Protein AF-A0A7C1G754-F1 (afdb_monomer)

Foldseek 3Di:
DDDDPDDPPPVADPFPQDWDWWAFDPVRDIDTATRLVVVLVSCVVVVNALVNDFLQNSLVVSVVSVDDDDPVRSVRSSVRSSVVSNVVCVVVVDPDD

pLDDT: mean 82.72, std 18.82, range [38.44, 96.62]

Secondary structure (DSSP, 8-state):
-PPPPP-----S------EEEEEETTTTEEEEEETHHHHHHHHHHTT--GGGS-HHHHHHHHHHTT----GGGHHHHHHHHHHHHHHHHHHHHS---

Radius of gyration: 15.44 Å; Cα contacts (8 Å, |Δi|>4): 97; chains: 1; bounding box: 27×52×42 Å

Solvent-accessible surface area (backbone atoms only — not comparable to full-atom values): 5970 Å² total; per-residue (Å²): 135,84,82,76,80,80,81,80,82,67,96,56,80,77,76,53,83,52,66,45,75,45,53,39,60,93,82,56,47,72,44,77,35,45,30,52,66,58,53,52,51,51,39,50,75,70,66,55,48,63,90,77,56,52,40,65,57,54,46,50,56,39,41,72,54,70,42,90,74,56,77,96,44,46,67,41,50,14,55,34,51,49,52,52,45,39,52,52,48,58,60,69,72,45,76,84,128

Structure (mmCIF, N/CA/C/O backbone):
data_AF-A0A7C1G754-F1
#
_entry.id   AF-A0A7C1G754-F1
#
loop_
_atom_site.group_PDB
_atom_site.id
_atom_site.type_symbol
_atom_site.label_atom_id
_atom_site.label_alt_id
_atom_site.label_comp_id
_atom_site.label_asym_id
_atom_site.label_entity_id
_atom_site.label_seq_id
_atom_site.pdbx_PDB_ins_code
_atom_site.Cartn_x
_atom_site.Cartn_y
_atom_site.Cartn_z
_atom_site.occupancy
_atom_site.B_iso_or_equiv
_atom_site.auth_seq_id
_atom_site.auth_comp_id
_atom_site.auth_asym_id
_atom_site.auth_atom_id
_atom_site.pdbx_PDB_model_num
ATOM 1 N N . MET A 1 1 ? 2.090 36.322 27.039 1.00 38.44 1 MET A N 1
ATOM 2 C CA . MET A 1 1 ? 2.287 36.012 25.606 1.00 38.44 1 MET A CA 1
ATOM 3 C C . MET A 1 1 ? 2.577 34.524 25.491 1.00 38.44 1 MET A C 1
ATOM 5 O O . MET A 1 1 ? 3.713 34.110 25.678 1.00 38.44 1 MET A O 1
ATOM 9 N N . SER A 1 2 ? 1.530 33.713 25.327 1.00 42.19 2 SER A N 1
ATOM 10 C CA . SER A 1 2 ? 1.662 32.256 25.256 1.00 42.19 2 SER A CA 1
ATOM 11 C C . SER A 1 2 ? 2.293 31.858 23.931 1.00 42.19 2 SER A C 1
ATOM 13 O O . SER A 1 2 ? 1.794 32.199 22.859 1.00 42.19 2 SER A O 1
ATOM 15 N N . GLN A 1 3 ? 3.420 31.169 24.041 1.00 41.97 3 GLN A N 1
ATOM 16 C CA . GLN A 1 3 ? 4.188 30.620 22.937 1.00 41.97 3 GLN A CA 1
ATOM 17 C C . GLN A 1 3 ? 3.310 29.607 22.194 1.00 41.97 3 GLN A C 1
ATOM 19 O O . GLN A 1 3 ? 2.806 28.658 22.791 1.00 41.97 3 GLN A O 1
ATOM 24 N N . ARG A 1 4 ? 3.082 29.848 20.902 1.00 43.12 4 ARG A N 1
ATOM 25 C CA . ARG A 1 4 ? 2.417 28.907 19.997 1.00 43.12 4 ARG A CA 1
ATOM 26 C C . ARG A 1 4 ? 3.488 27.895 19.579 1.00 43.12 4 ARG A C 1
ATOM 28 O O . ARG A 1 4 ? 4.462 28.330 18.963 1.00 43.12 4 ARG A O 1
ATOM 35 N N . PRO A 1 5 ? 3.373 26.598 19.906 1.00 46.28 5 PRO A N 1
ATOM 36 C CA . PRO A 1 5 ? 4.281 25.624 19.332 1.00 46.28 5 PRO A CA 1
ATOM 37 C C . PRO A 1 5 ? 3.983 25.548 17.834 1.00 46.28 5 PRO A C 1
ATOM 39 O O . PRO A 1 5 ? 2.829 25.407 17.426 1.00 46.28 5 PRO A O 1
ATOM 42 N N . GLY A 1 6 ? 5.022 25.752 17.027 1.00 42.16 6 GLY A N 1
ATOM 43 C CA . GLY A 1 6 ? 4.947 25.666 15.579 1.00 42.16 6 GLY A CA 1
ATOM 44 C C . GLY A 1 6 ? 4.490 24.274 15.165 1.00 42.16 6 GLY A C 1
ATOM 45 O O . GLY A 1 6 ? 5.180 23.297 15.427 1.00 42.16 6 GLY A O 1
ATOM 46 N N . MET A 1 7 ? 3.329 24.204 14.515 1.00 43.16 7 MET A N 1
ATOM 47 C CA . MET A 1 7 ? 2.980 23.077 13.662 1.00 43.16 7 MET A CA 1
ATOM 48 C C . MET A 1 7 ? 3.913 23.128 12.450 1.00 43.16 7 MET A C 1
ATOM 50 O O . MET A 1 7 ? 3.661 23.876 11.502 1.00 43.16 7 MET A O 1
ATOM 54 N N . ASP A 1 8 ? 4.998 22.356 12.474 1.00 38.88 8 ASP A N 1
ATOM 55 C CA . ASP A 1 8 ? 5.684 21.978 11.249 1.00 38.88 8 ASP A CA 1
ATOM 56 C C . ASP A 1 8 ? 4.779 20.984 10.505 1.00 38.88 8 ASP A C 1
ATOM 58 O O . ASP A 1 8 ? 4.707 19.790 10.769 1.00 38.88 8 ASP A O 1
ATOM 62 N N . TRP A 1 9 ? 3.968 21.512 9.594 1.00 42.78 9 TRP A N 1
ATOM 63 C CA . TRP A 1 9 ? 3.183 20.699 8.675 1.00 42.78 9 TRP A CA 1
ATOM 64 C C . TRP A 1 9 ? 4.112 20.175 7.575 1.00 42.78 9 TRP A C 1
ATOM 66 O O . TRP A 1 9 ? 4.153 20.700 6.464 1.00 42.78 9 TRP A O 1
ATOM 76 N N . SER A 1 10 ? 4.877 19.128 7.880 1.00 42.91 10 SER A N 1
ATOM 77 C CA . SER A 1 10 ? 5.322 18.190 6.849 1.00 42.91 10 SER A CA 1
ATOM 78 C C . SER A 1 10 ? 4.304 17.056 6.783 1.00 42.91 10 SER A C 1
ATOM 80 O O . SER A 1 10 ? 4.367 16.088 7.532 1.00 42.91 10 SER A O 1
ATOM 82 N N . CYS A 1 11 ? 3.336 17.211 5.876 1.00 54.25 11 CYS A N 1
ATOM 83 C CA . CYS A 1 11 ? 2.243 16.285 5.544 1.00 54.25 11 CYS A CA 1
ATOM 84 C C . CYS A 1 11 ? 2.717 14.992 4.852 1.00 54.25 11 CYS A C 1
ATOM 86 O O . CYS A 1 11 ? 2.110 14.520 3.894 1.00 54.25 11 CYS A O 1
ATOM 88 N N . CYS A 1 12 ? 3.833 14.440 5.307 1.00 49.78 12 CYS A N 1
ATOM 89 C CA . CYS A 1 12 ? 4.331 13.143 4.896 1.00 49.78 12 CYS A CA 1
ATOM 90 C C . CYS A 1 12 ? 4.873 12.480 6.162 1.00 49.78 12 CYS A C 1
ATOM 92 O O . CYS A 1 12 ? 5.853 12.995 6.709 1.00 49.78 12 CYS A O 1
ATOM 94 N N . PRO A 1 13 ? 4.297 11.364 6.644 1.00 50.78 13 PRO A N 1
ATOM 95 C CA . PRO A 1 13 ? 4.992 10.548 7.625 1.00 50.78 13 PRO A CA 1
ATOM 96 C C . PRO A 1 13 ? 6.381 10.255 7.055 1.00 50.78 13 PRO A C 1
ATOM 98 O O . PRO A 1 13 ? 6.506 9.774 5.924 1.00 50.78 13 PRO A O 1
ATOM 101 N N . GLN A 1 14 ? 7.420 10.660 7.790 1.00 53.31 14 GLN A N 1
ATOM 102 C CA . GLN A 1 14 ? 8.806 10.392 7.427 1.00 53.31 14 GLN A CA 1
ATOM 103 C C . GLN A 1 14 ? 8.895 8.903 7.127 1.00 53.31 14 GLN A C 1
ATOM 105 O O . GLN A 1 14 ? 8.533 8.094 7.976 1.00 53.31 14 GLN A O 1
ATOM 110 N N . GLY A 1 15 ? 9.251 8.587 5.878 1.00 52.47 15 GLY A N 1
ATOM 111 C CA . GLY A 1 15 ? 9.092 7.263 5.296 1.00 52.47 15 GLY A CA 1
ATOM 112 C C . GLY A 1 15 ? 9.743 6.203 6.163 1.00 52.47 15 GLY A C 1
ATOM 113 O O . 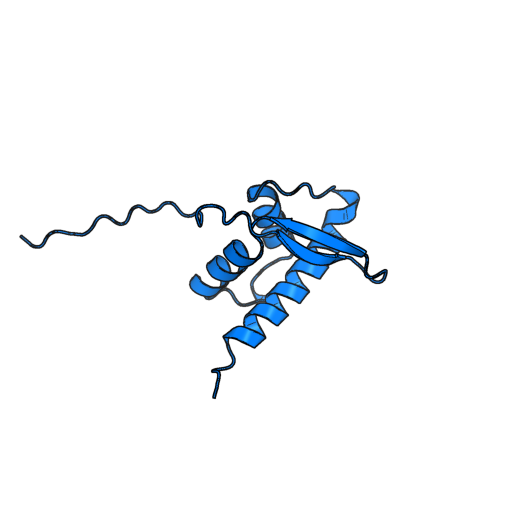GLY A 1 15 ? 10.953 5.982 6.084 1.00 52.47 15 GLY A O 1
ATOM 114 N N . ASP A 1 16 ? 8.921 5.549 6.971 1.00 55.78 16 ASP A N 1
ATOM 115 C CA . ASP A 1 16 ? 9.288 4.322 7.631 1.00 55.78 16 ASP A CA 1
ATOM 116 C C . ASP A 1 16 ? 9.589 3.331 6.507 1.00 55.78 16 ASP A C 1
ATOM 118 O O . ASP A 1 16 ? 8.735 3.021 5.671 1.00 55.78 16 ASP A O 1
ATOM 122 N N . ARG A 1 17 ? 10.852 2.906 6.405 1.00 67.88 17 ARG A N 1
ATOM 123 C CA . ARG A 1 17 ? 11.314 1.969 5.366 1.00 67.88 17 ARG A CA 1
ATOM 124 C C . ARG A 1 17 ? 10.801 0.545 5.620 1.00 67.88 17 ARG A C 1
ATOM 126 O O . ARG A 1 17 ? 11.401 -0.413 5.135 1.00 67.88 17 ARG A O 1
ATOM 133 N N . GLU A 1 18 ? 9.721 0.392 6.381 1.00 84.88 18 GLU A N 1
ATOM 134 C CA . GLU A 1 18 ? 9.035 -0.874 6.568 1.00 84.88 18 GLU A CA 1
ATOM 135 C C . GLU A 1 18 ? 8.467 -1.334 5.226 1.00 84.88 18 GLU A C 1
ATOM 137 O O . GLU A 1 18 ? 7.770 -0.606 4.510 1.00 84.88 18 GLU A O 1
ATOM 142 N N . VAL A 1 19 ? 8.822 -2.570 4.884 1.00 88.44 19 VAL A N 1
ATOM 143 C CA . VAL A 1 19 ? 8.295 -3.278 3.727 1.00 88.44 19 VAL A CA 1
ATOM 144 C C . VAL A 1 19 ? 7.185 -4.192 4.220 1.00 88.44 19 VAL A C 1
ATOM 146 O O . VAL A 1 19 ? 7.444 -5.170 4.919 1.00 88.44 19 VAL A O 1
ATOM 149 N N . THR A 1 20 ? 5.953 -3.910 3.814 1.00 92.69 20 THR A N 1
ATOM 150 C CA . THR A 1 20 ? 4.799 -4.765 4.096 1.00 92.69 20 THR A CA 1
ATOM 151 C C . THR A 1 20 ? 4.491 -5.624 2.876 1.00 92.69 20 THR A C 1
ATOM 153 O O . THR A 1 20 ? 4.496 -5.134 1.746 1.00 92.69 20 THR A O 1
ATOM 156 N N . GLN A 1 21 ? 4.222 -6.913 3.079 1.00 92.69 21 GLN A N 1
ATOM 157 C CA . GLN A 1 21 ? 3.820 -7.801 1.990 1.00 92.69 21 GLN A CA 1
ATOM 158 C C . GLN A 1 21 ? 2.302 -7.821 1.830 1.00 92.69 21 GLN A C 1
ATOM 160 O O . GLN A 1 21 ? 1.596 -8.099 2.794 1.00 92.69 21 GLN A O 1
ATOM 165 N N . ILE A 1 22 ? 1.823 -7.609 0.604 1.00 92.94 22 ILE A N 1
ATOM 166 C CA . ILE A 1 22 ? 0.409 -7.772 0.237 1.00 92.94 22 ILE A CA 1
ATOM 167 C C . ILE A 1 22 ? 0.261 -8.836 -0.849 1.00 92.94 22 ILE A C 1
ATOM 169 O O . ILE A 1 22 ? 1.182 -9.050 -1.645 1.00 92.94 22 ILE A O 1
ATOM 173 N N . ALA A 1 23 ? -0.892 -9.501 -0.898 1.00 92.31 23 ALA A N 1
ATOM 174 C CA . ALA A 1 23 ? -1.222 -10.446 -1.961 1.00 92.31 23 ALA A CA 1
ATOM 175 C C . ALA A 1 23 ? -1.864 -9.720 -3.155 1.00 92.31 23 ALA A C 1
ATOM 177 O O . ALA A 1 23 ? -2.825 -8.976 -2.990 1.00 92.31 23 ALA A O 1
ATOM 178 N N . LEU A 1 24 ? -1.346 -9.945 -4.365 1.00 89.75 24 LEU A N 1
ATOM 179 C CA . LEU A 1 24 ? -1.912 -9.427 -5.610 1.00 89.75 24 LEU A CA 1
ATOM 180 C C . LEU A 1 24 ? -2.685 -10.501 -6.371 1.00 89.75 24 LEU A C 1
ATOM 182 O O . LEU A 1 24 ? -2.114 -11.524 -6.765 1.00 89.75 24 LEU A O 1
ATOM 186 N N . GLY A 1 25 ? -3.941 -10.179 -6.687 1.00 78.75 25 GLY A N 1
ATOM 187 C CA . GLY A 1 25 ? -4.820 -11.002 -7.514 1.00 78.75 25 GLY A CA 1
ATOM 188 C C . GLY A 1 25 ? -5.126 -12.376 -6.912 1.00 78.75 25 GLY A C 1
ATOM 189 O O . GLY A 1 25 ? -4.714 -12.708 -5.802 1.00 78.75 25 GLY A O 1
ATOM 190 N N . GLU A 1 26 ? -5.837 -13.200 -7.677 1.00 72.38 26 GLU A N 1
ATOM 191 C CA . GLU A 1 26 ? -6.293 -14.525 -7.228 1.00 72.38 26 GLU A CA 1
ATOM 192 C C . GLU A 1 26 ? -5.155 -15.548 -7.115 1.00 72.38 26 GLU A C 1
ATOM 194 O O . GLU A 1 26 ? -5.232 -16.494 -6.338 1.00 72.38 26 GLU A O 1
ATOM 199 N N . ASN A 1 27 ? -4.041 -15.318 -7.815 1.00 75.12 27 ASN A N 1
ATOM 200 C CA . ASN A 1 27 ? -2.875 -16.205 -7.789 1.00 75.12 27 ASN A CA 1
ATOM 201 C C . ASN A 1 27 ? -2.049 -16.075 -6.493 1.00 75.12 27 ASN A C 1
ATOM 203 O O . ASN A 1 27 ?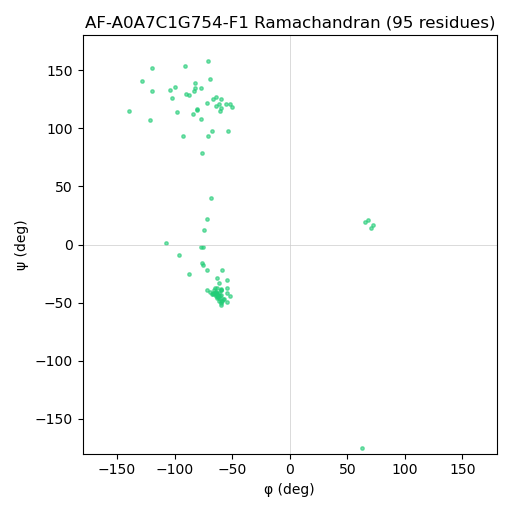 -1.023 -16.740 -6.354 1.00 75.12 27 ASN A O 1
ATOM 207 N N . GLY A 1 28 ? -2.431 -15.176 -5.575 1.00 76.81 28 GLY A N 1
ATOM 208 C CA . GLY A 1 28 ? -1.789 -15.021 -4.266 1.00 76.81 28 GLY A CA 1
ATOM 209 C C . GLY A 1 28 ? -0.336 -14.539 -4.322 1.00 76.81 28 GLY A C 1
ATOM 210 O O . GLY A 1 28 ? 0.418 -14.712 -3.360 1.00 76.81 28 GLY A O 1
ATOM 211 N N . ARG A 1 29 ? 0.092 -13.941 -5.443 1.00 88.69 29 ARG A N 1
ATOM 212 C CA . ARG A 1 29 ? 1.468 -13.461 -5.608 1.00 88.69 29 ARG A CA 1
ATOM 213 C C . ARG A 1 29 ? 1.734 -12.344 -4.605 1.00 88.69 29 ARG A C 1
ATOM 215 O O . ARG A 1 29 ? 1.098 -11.297 -4.671 1.00 88.69 29 ARG A O 1
ATOM 222 N N . ARG A 1 30 ? 2.711 -12.534 -3.717 1.00 91.81 30 ARG A N 1
ATOM 223 C CA . ARG A 1 30 ? 3.079 -11.512 -2.731 1.00 91.81 30 ARG A CA 1
ATOM 224 C C . ARG A 1 30 ? 4.013 -10.468 -3.326 1.00 91.81 30 ARG A C 1
ATOM 226 O O . ARG A 1 30 ? 4.950 -10.808 -4.051 1.00 91.81 30 ARG A O 1
ATOM 233 N N . VAL A 1 31 ? 3.777 -9.206 -2.988 1.00 91.88 31 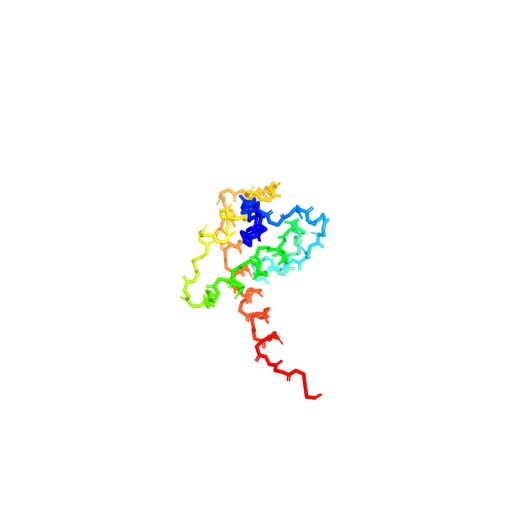VAL A N 1
ATOM 234 C CA . VAL A 1 31 ? 4.660 -8.081 -3.316 1.00 91.88 31 VAL A CA 1
ATOM 235 C C . VAL A 1 31 ? 4.959 -7.279 -2.062 1.00 91.88 31 VAL A C 1
ATOM 237 O O . VAL A 1 31 ? 4.080 -7.090 -1.226 1.00 91.88 31 VAL A O 1
ATOM 240 N N . GLY A 1 32 ? 6.203 -6.826 -1.929 1.00 92.81 32 GLY A N 1
ATOM 241 C CA . GLY A 1 32 ? 6.594 -5.891 -0.880 1.00 92.81 32 GLY A CA 1
ATOM 242 C C . GLY A 1 32 ? 6.272 -4.460 -1.298 1.00 92.81 32 GLY A C 1
ATOM 243 O O . GLY A 1 32 ? 6.612 -4.058 -2.410 1.00 92.81 32 GLY A O 1
ATOM 244 N N . LEU A 1 33 ? 5.634 -3.709 -0.408 1.00 94.38 33 LEU A N 1
ATOM 245 C CA . LEU A 1 33 ? 5.382 -2.281 -0.546 1.00 94.38 33 LEU A CA 1
ATOM 246 C C . LEU A 1 33 ? 6.043 -1.530 0.602 1.00 94.38 33 LEU A C 1
ATOM 248 O O . LEU A 1 33 ? 5.887 -1.900 1.763 1.00 94.38 33 LEU A O 1
ATOM 252 N N . ILE A 1 34 ? 6.762 -0.467 0.266 1.00 93.12 34 ILE A N 1
ATOM 253 C CA . ILE A 1 34 ? 7.386 0.434 1.232 1.00 93.12 34 ILE A CA 1
ATOM 254 C C . ILE A 1 34 ? 6.341 1.442 1.714 1.00 93.12 34 ILE A C 1
ATOM 256 O O . ILE A 1 34 ? 5.620 2.015 0.893 1.00 93.12 34 ILE A O 1
ATOM 260 N N . GLY A 1 35 ? 6.282 1.674 3.028 1.00 93.06 35 GLY A N 1
ATOM 261 C CA . GLY A 1 35 ? 5.480 2.751 3.620 1.00 93.06 35 GLY A CA 1
ATOM 262 C C . GLY A 1 35 ? 3.966 2.511 3.594 1.00 93.06 35 GLY A C 1
ATOM 263 O O . GLY A 1 35 ? 3.194 3.456 3.767 1.00 93.06 35 GLY A O 1
ATOM 264 N N . LEU A 1 36 ? 3.525 1.264 3.382 1.00 94.69 36 LEU A 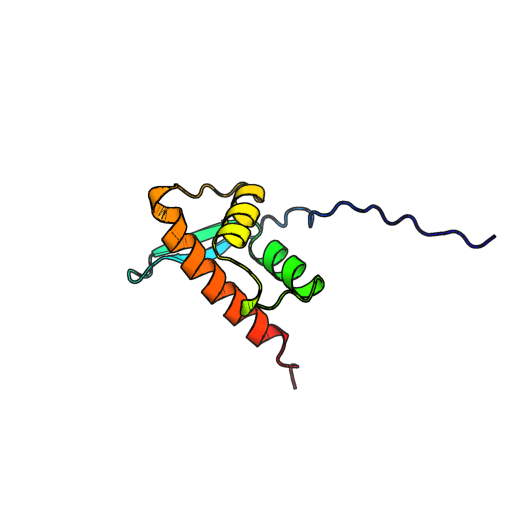N 1
ATOM 265 C CA . LEU A 1 36 ? 2.102 0.910 3.337 1.00 94.69 36 LEU A CA 1
ATOM 266 C C . LEU A 1 36 ? 1.394 1.268 4.648 1.00 94.69 36 LEU A C 1
ATOM 268 O O . LEU A 1 36 ? 0.364 1.942 4.642 1.00 94.69 36 LEU A O 1
ATOM 272 N N . ARG A 1 37 ? 1.990 0.865 5.775 1.00 92.56 37 ARG A N 1
ATOM 273 C CA . ARG A 1 37 ? 1.476 1.156 7.113 1.00 92.56 37 ARG A CA 1
ATOM 274 C C . ARG A 1 37 ? 1.324 2.656 7.355 1.00 92.56 37 ARG A C 1
ATOM 276 O O . ARG A 1 37 ? 0.256 3.086 7.770 1.00 92.56 37 ARG A O 1
ATOM 283 N N . ALA A 1 38 ? 2.340 3.446 7.011 1.00 91.75 38 ALA A N 1
ATOM 284 C CA . ALA A 1 38 ? 2.320 4.898 7.173 1.00 91.75 38 ALA A CA 1
ATOM 285 C C . ALA A 1 38 ? 1.171 5.564 6.391 1.00 91.75 38 ALA A C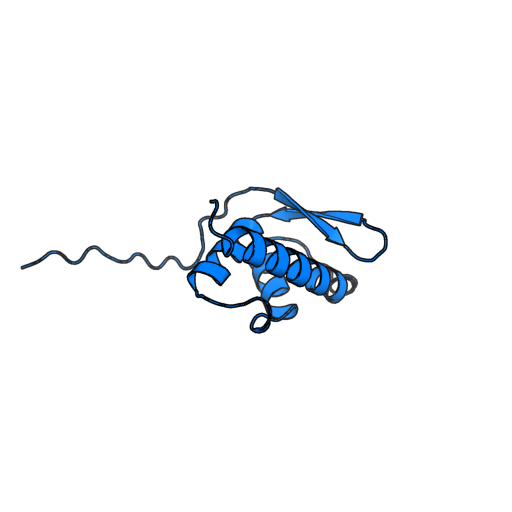 1
ATOM 287 O O . ALA A 1 38 ? 0.515 6.473 6.898 1.00 91.75 38 ALA A O 1
ATOM 288 N N . VAL A 1 39 ? 0.883 5.086 5.176 1.00 94.25 39 VAL A N 1
ATOM 289 C CA . VAL A 1 39 ? -0.257 5.572 4.383 1.00 94.25 39 VAL A CA 1
ATOM 290 C C . VAL A 1 39 ? -1.596 5.205 5.023 1.00 94.25 39 VAL A C 1
ATOM 292 O O . VAL A 1 39 ? -2.483 6.055 5.099 1.00 94.25 39 VAL A O 1
ATOM 295 N N . PHE A 1 40 ? -1.747 3.980 5.528 1.00 94.94 40 PHE A N 1
ATOM 296 C CA . PHE A 1 40 ? -2.974 3.562 6.215 1.00 94.94 40 PHE A CA 1
ATOM 297 C C . PHE A 1 40 ? -3.193 4.309 7.533 1.00 94.94 40 PHE A C 1
ATOM 299 O O . PHE A 1 40 ? -4.311 4.746 7.810 1.00 94.94 40 PHE A O 1
ATOM 306 N N . ASP A 1 41 ? -2.126 4.501 8.309 1.00 92.75 41 ASP A N 1
ATOM 307 C CA . ASP A 1 41 ? -2.106 5.333 9.511 1.00 92.75 41 ASP A CA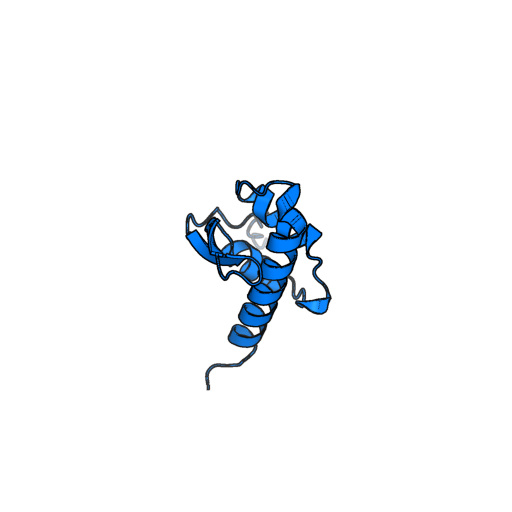 1
ATOM 308 C C . ASP A 1 41 ? -2.596 6.750 9.197 1.00 92.75 41 ASP A C 1
ATOM 310 O O . ASP A 1 41 ? -3.502 7.252 9.861 1.00 92.75 41 ASP A O 1
ATOM 314 N N . GLN A 1 42 ? -2.059 7.368 8.142 1.00 91.81 42 GLN A N 1
ATOM 315 C CA . GLN A 1 42 ? -2.449 8.712 7.727 1.00 91.81 42 GLN A CA 1
ATOM 316 C C . GLN A 1 42 ? -3.934 8.789 7.351 1.00 91.81 42 GLN A C 1
ATOM 318 O O . GLN A 1 42 ? -4.639 9.674 7.832 1.00 91.81 42 GLN A O 1
ATOM 323 N N . LEU A 1 43 ? -4.432 7.865 6.521 1.00 93.75 43 LEU A N 1
ATOM 324 C CA . LEU A 1 43 ? -5.848 7.835 6.132 1.00 93.75 43 LEU A CA 1
ATOM 325 C C . LEU A 1 43 ? -6.766 7.672 7.350 1.00 93.75 43 LEU A C 1
ATOM 327 O O . LEU A 1 43 ? -7.790 8.347 7.455 1.00 93.75 43 LEU A O 1
ATOM 331 N N . MET A 1 44 ? -6.361 6.841 8.310 1.00 90.81 44 MET A N 1
ATOM 332 C CA . MET A 1 44 ? -7.107 6.643 9.547 1.00 90.81 44 MET A CA 1
ATOM 333 C C . MET A 1 44 ? -7.102 7.854 10.473 1.00 90.81 44 MET A C 1
ATOM 335 O O . MET A 1 44 ? -8.150 8.197 11.015 1.00 90.81 44 MET A O 1
ATOM 339 N N . LEU A 1 45 ? -5.968 8.539 10.614 1.00 91.62 45 LEU A N 1
ATOM 340 C CA . LEU A 1 45 ? -5.884 9.796 11.361 1.00 91.62 45 LEU A CA 1
ATOM 341 C C . LEU A 1 45 ? -6.772 10.887 10.749 1.00 91.62 45 LEU A C 1
ATOM 343 O O . LEU A 1 45 ? -7.341 11.696 11.476 1.00 91.62 45 LEU A O 1
ATOM 347 N N . MET A 1 46 ? -6.934 10.876 9.424 1.00 90.75 46 MET A N 1
ATOM 348 C CA . MET A 1 46 ? -7.869 11.753 8.711 1.00 90.75 46 MET A CA 1
ATOM 349 C C . MET A 1 46 ? -9.334 11.292 8.812 1.00 90.75 46 MET A C 1
ATOM 351 O O . MET A 1 46 ? -10.215 11.957 8.274 1.00 90.75 46 MET A O 1
ATOM 355 N N . GLY A 1 47 ? -9.612 10.161 9.469 1.00 91.94 47 GLY A N 1
ATOM 356 C CA . GLY A 1 47 ? -10.960 9.613 9.618 1.00 91.94 47 GLY A CA 1
ATOM 357 C C . GLY A 1 47 ? -11.564 9.048 8.328 1.00 91.94 47 GLY A C 1
ATOM 358 O O . GLY A 1 47 ? -12.769 8.820 8.292 1.00 91.94 47 GLY A O 1
ATOM 359 N N . ARG A 1 48 ? -10.754 8.825 7.284 1.00 93.44 48 ARG A N 1
ATOM 360 C CA . ARG A 1 48 ? -11.207 8.384 5.955 1.00 93.44 48 ARG A CA 1
ATOM 361 C C . ARG A 1 48 ? -11.521 6.894 5.980 1.00 93.44 48 ARG A C 1
ATOM 363 O O . ARG A 1 48 ? -10.603 6.086 6.038 1.00 93.44 48 ARG A O 1
ATOM 370 N N . ARG A 1 49 ? -12.792 6.507 5.931 1.00 93.88 49 ARG A N 1
ATOM 371 C CA . ARG A 1 49 ? -13.170 5.088 5.987 1.00 93.88 49 ARG A CA 1
ATOM 372 C C . ARG A 1 49 ? -12.802 4.349 4.696 1.00 93.88 49 ARG A C 1
ATOM 374 O O . ARG A 1 49 ? -12.696 4.985 3.646 1.00 93.88 49 ARG A O 1
ATOM 381 N N . PRO A 1 50 ? -12.659 3.012 4.725 1.00 93.69 50 PRO A N 1
ATOM 382 C CA . PRO A 1 50 ? -12.358 2.225 3.529 1.00 93.69 50 PRO A CA 1
ATOM 383 C C . PRO A 1 50 ? -13.339 2.450 2.372 1.00 93.69 50 PRO A C 1
ATOM 385 O O . PRO A 1 50 ? -12.931 2.390 1.217 1.00 93.69 50 PRO A O 1
ATOM 388 N N . GLU A 1 51 ? -14.607 2.755 2.665 1.00 93.62 51 GLU A N 1
ATOM 389 C CA . GLU A 1 51 ? -15.633 3.026 1.649 1.00 93.62 51 GLU A CA 1
ATOM 390 C C . GLU A 1 51 ? -15.485 4.411 0.990 1.00 93.62 51 GLU A C 1
ATOM 392 O O . GLU A 1 51 ? -16.050 4.655 -0.074 1.00 93.62 51 GLU A O 1
ATOM 397 N N . GLU A 1 52 ? -14.735 5.325 1.610 1.00 93.81 52 GLU A N 1
ATOM 398 C CA . GLU A 1 52 ? -14.528 6.703 1.144 1.00 93.81 52 GLU A CA 1
ATOM 399 C C . GLU A 1 52 ? -13.231 6.881 0.341 1.00 93.81 52 GLU A C 1
ATOM 401 O O . GLU A 1 52 ? -12.988 7.952 -0.228 1.00 93.81 52 GLU A O 1
ATOM 406 N N . VAL A 1 53 ? -12.380 5.853 0.326 1.00 95.06 53 VAL A N 1
ATOM 407 C CA . VAL A 1 53 ? -11.070 5.859 -0.326 1.00 95.06 53 VAL A CA 1
ATOM 408 C C . VAL A 1 53 ? -11.148 5.071 -1.627 1.00 95.06 53 VAL A C 1
ATOM 410 O O . VAL A 1 53 ? -11.664 3.957 -1.676 1.00 95.06 53 VAL A O 1
ATOM 413 N N . SER A 1 54 ? -10.603 5.636 -2.704 1.00 96.62 54 SER A N 1
ATOM 414 C CA . SER A 1 54 ? -10.573 4.955 -4.001 1.00 96.62 54 SER A CA 1
ATOM 415 C C . SER A 1 54 ? -9.300 4.125 -4.195 1.00 96.62 54 SER A C 1
ATOM 417 O O . SER A 1 54 ? -8.225 4.443 -3.680 1.00 96.62 54 SER A O 1
ATOM 419 N N . ALA A 1 55 ? -9.394 3.083 -5.026 1.00 95.56 55 ALA A N 1
ATOM 420 C CA . ALA A 1 55 ? -8.234 2.307 -5.467 1.00 95.56 55 ALA A CA 1
ATOM 421 C C . ALA A 1 55 ? -7.146 3.192 -6.106 1.00 95.56 55 ALA A C 1
ATOM 423 O O . ALA A 1 55 ? -5.951 2.951 -5.933 1.00 95.56 55 ALA A O 1
ATOM 424 N N . GLU A 1 56 ? -7.550 4.217 -6.856 1.00 95.94 56 GLU A N 1
ATOM 425 C CA . GLU A 1 56 ? -6.629 5.109 -7.559 1.00 95.94 56 GLU A CA 1
ATOM 426 C C . GLU A 1 56 ? -5.873 6.033 -6.610 1.00 95.94 56 GLU A C 1
ATOM 428 O O . GLU A 1 56 ? -4.671 6.228 -6.791 1.00 95.94 56 GLU A O 1
ATOM 433 N N . GLU A 1 57 ? -6.556 6.539 -5.581 1.00 95.25 57 GLU A N 1
ATOM 434 C CA . GLU A 1 57 ? -5.962 7.326 -4.500 1.00 95.25 57 GLU A CA 1
ATOM 435 C C . GLU A 1 57 ? -4.894 6.506 -3.767 1.00 95.25 57 GLU A C 1
ATOM 437 O O . GLU A 1 57 ? -3.744 6.937 -3.677 1.00 95.25 57 GLU A O 1
ATOM 442 N N . LEU A 1 58 ? -5.220 5.277 -3.353 1.00 96.25 58 LEU A N 1
ATOM 443 C CA . LEU A 1 58 ? -4.262 4.388 -2.685 1.00 96.25 58 LEU A CA 1
ATOM 444 C C . LEU A 1 58 ? -3.047 4.080 -3.561 1.00 96.25 58 LEU A C 1
ATOM 446 O O . LEU A 1 58 ? -1.911 4.133 -3.088 1.00 96.25 58 LEU A O 1
ATOM 450 N N . VAL A 1 59 ? -3.256 3.798 -4.849 1.00 96.38 59 VAL A N 1
ATOM 451 C CA . VAL A 1 59 ? -2.144 3.569 -5.777 1.00 96.38 59 VAL A CA 1
ATOM 452 C C . VAL A 1 59 ? -1.286 4.825 -5.940 1.00 96.38 59 VAL A C 1
ATOM 454 O O . VAL A 1 59 ? -0.059 4.716 -5.963 1.00 96.38 59 VAL A O 1
ATOM 457 N N . ALA A 1 60 ? -1.889 6.012 -6.038 1.00 95.50 60 ALA A N 1
ATOM 458 C CA . ALA A 1 60 ? -1.150 7.269 -6.134 1.00 95.50 60 ALA A CA 1
ATOM 459 C C . ALA A 1 60 ? -0.307 7.524 -4.874 1.00 95.50 60 ALA A C 1
ATOM 461 O O . ALA A 1 60 ? 0.881 7.836 -4.985 1.00 95.50 60 ALA A O 1
ATOM 462 N N . MET A 1 61 ? -0.874 7.296 -3.686 1.00 94.75 61 MET A N 1
ATOM 463 C CA . MET A 1 61 ? -0.150 7.388 -2.415 1.00 94.75 61 MET A CA 1
ATOM 464 C C . MET A 1 61 ? 1.002 6.375 -2.343 1.00 94.75 61 MET A C 1
ATOM 466 O O . MET A 1 61 ? 2.108 6.728 -1.939 1.00 94.75 61 MET A O 1
ATOM 470 N N . MET A 1 62 ? 0.796 5.136 -2.803 1.00 95.00 62 MET A N 1
ATOM 471 C CA . MET A 1 62 ? 1.857 4.120 -2.852 1.00 95.00 62 MET A CA 1
ATOM 472 C C . MET A 1 62 ? 2.979 4.475 -3.832 1.00 95.00 62 MET A C 1
ATOM 474 O O . MET A 1 62 ? 4.154 4.267 -3.519 1.00 95.00 62 MET A O 1
ATOM 478 N N . LYS A 1 63 ? 2.652 5.042 -4.999 1.00 94.44 63 LYS A N 1
ATOM 479 C CA . LYS A 1 63 ? 3.657 5.561 -5.940 1.00 94.44 63 LYS A CA 1
ATOM 480 C C . LYS A 1 63 ? 4.453 6.718 -5.323 1.00 94.44 63 LYS A C 1
ATOM 482 O O . LYS A 1 63 ? 5.666 6.774 -5.510 1.00 94.44 63 LYS A O 1
ATOM 487 N N . ALA A 1 64 ? 3.813 7.591 -4.537 1.00 92.50 64 ALA A N 1
ATOM 488 C CA . ALA A 1 64 ? 4.495 8.665 -3.805 1.00 92.50 64 ALA A CA 1
ATOM 489 C C . ALA A 1 64 ? 5.491 8.133 -2.753 1.00 92.50 64 ALA A C 1
ATOM 491 O O . ALA A 1 64 ? 6.537 8.743 -2.537 1.00 92.50 64 ALA A O 1
ATOM 492 N N . GLN A 1 65 ? 5.244 6.940 -2.194 1.00 90.19 65 GLN A N 1
ATOM 493 C CA . GLN A 1 65 ? 6.199 6.192 -1.355 1.00 90.19 65 GLN A CA 1
ATOM 494 C C . GLN A 1 65 ? 7.342 5.525 -2.151 1.00 90.19 65 GLN A C 1
ATOM 496 O O . GLN A 1 65 ? 8.087 4.707 -1.616 1.00 90.19 65 GLN A O 1
ATOM 501 N N . LYS A 1 66 ? 7.518 5.882 -3.431 1.00 90.94 66 LYS A N 1
ATOM 502 C CA . LYS A 1 66 ? 8.555 5.368 -4.345 1.00 90.94 66 LYS A CA 1
ATOM 503 C C . LYS A 1 66 ? 8.394 3.891 -4.726 1.00 90.94 66 LYS A C 1
ATOM 505 O O . LYS A 1 66 ? 9.350 3.271 -5.191 1.00 90.94 66 LYS A O 1
ATOM 510 N N . ASN A 1 67 ? 7.192 3.327 -4.591 1.00 92.75 67 ASN A N 1
ATOM 511 C CA . ASN A 1 67 ? 6.905 1.984 -5.092 1.00 92.75 67 ASN A CA 1
ATOM 512 C C . ASN A 1 67 ? 6.697 2.002 -6.612 1.00 92.75 67 ASN A C 1
ATOM 514 O O . ASN A 1 67 ? 5.953 2.829 -7.145 1.00 92.75 67 ASN A O 1
ATOM 518 N N . TYR A 1 68 ? 7.305 1.047 -7.315 1.00 93.88 68 TYR A N 1
ATOM 519 C CA . TYR A 1 68 ? 7.022 0.832 -8.731 1.00 93.88 68 TYR A CA 1
ATOM 520 C C . TYR A 1 68 ? 5.734 0.020 -8.894 1.00 93.88 68 TYR A C 1
ATOM 522 O O . TYR A 1 68 ? 5.673 -1.149 -8.517 1.00 93.88 68 TYR A O 1
ATOM 530 N N . ILE A 1 69 ? 4.715 0.637 -9.493 1.00 93.50 69 ILE A N 1
ATOM 531 C CA . ILE A 1 69 ? 3.446 -0.013 -9.833 1.00 93.50 69 ILE A CA 1
ATOM 532 C C . ILE A 1 69 ? 3.257 0.122 -11.346 1.00 93.50 69 ILE A C 1
ATOM 534 O O . ILE A 1 69 ? 2.997 1.232 -11.819 1.00 93.50 69 ILE A O 1
ATOM 538 N N . PRO A 1 70 ? 3.411 -0.968 -12.120 1.00 93.12 70 PRO A N 1
ATOM 539 C CA . PRO A 1 70 ? 3.248 -0.908 -13.564 1.00 93.12 70 PRO A CA 1
ATOM 540 C C . PRO A 1 70 ? 1.777 -0.671 -13.924 1.00 93.12 70 PRO A C 1
ATOM 542 O O . PRO A 1 70 ? 0.889 -1.262 -13.311 1.00 93.12 70 PRO A O 1
ATOM 545 N N . GLU A 1 71 ? 1.518 0.127 -14.964 1.00 92.94 71 GLU A N 1
ATOM 546 C CA . GLU A 1 71 ? 0.151 0.505 -15.372 1.00 92.94 71 GLU A CA 1
ATOM 547 C C . GLU A 1 71 ? -0.751 -0.712 -15.614 1.00 92.94 71 GLU A C 1
ATOM 549 O O . GLU A 1 71 ? -1.871 -0.769 -15.112 1.00 92.94 71 GLU A O 1
ATOM 554 N N . ARG A 1 72 ? -0.220 -1.758 -16.262 1.00 92.06 72 ARG A N 1
ATOM 555 C CA . ARG A 1 72 ? -0.937 -3.026 -16.496 1.00 92.06 72 ARG A CA 1
ATOM 556 C C . ARG A 1 72 ? -1.402 -3.743 -15.221 1.00 92.06 72 ARG A C 1
ATOM 558 O O . ARG A 1 72 ? -2.292 -4.578 -15.293 1.00 92.06 72 ARG A O 1
ATOM 565 N N . ALA A 1 73 ? -0.780 -3.464 -14.074 1.00 91.38 73 ALA A N 1
ATOM 566 C CA . ALA A 1 73 ? -1.123 -4.069 -12.787 1.00 91.38 73 ALA A CA 1
ATOM 567 C C . ALA A 1 73 ? -1.829 -3.090 -11.836 1.00 91.38 73 ALA A C 1
ATOM 569 O O . ALA A 1 73 ? -2.157 -3.483 -10.718 1.00 91.38 73 ALA A O 1
ATOM 570 N N . LYS A 1 74 ? -2.089 -1.839 -12.255 1.00 93.69 74 LYS A N 1
ATOM 571 C CA . LYS A 1 74 ? -2.691 -0.790 -11.414 1.00 93.69 74 LYS A CA 1
ATOM 572 C C . LYS A 1 74 ? -3.982 -1.270 -10.743 1.00 93.69 74 LYS A 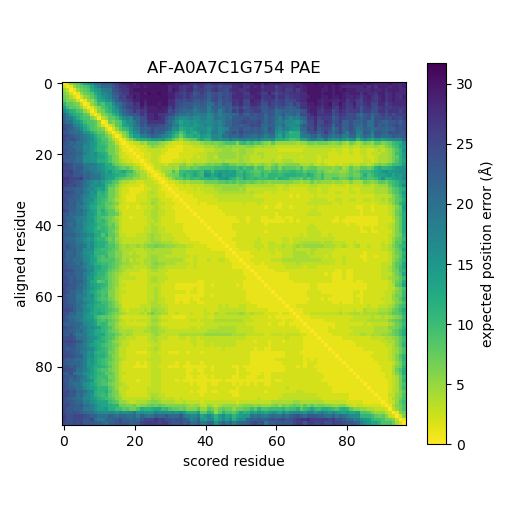C 1
ATOM 574 O O . LYS A 1 74 ? -4.146 -1.088 -9.541 1.00 93.69 74 LYS A O 1
ATOM 579 N N . ALA A 1 75 ? -4.852 -1.944 -11.499 1.00 93.81 75 ALA A N 1
ATOM 580 C CA . ALA A 1 75 ? -6.115 -2.483 -10.996 1.00 93.81 75 ALA A CA 1
ATOM 581 C C . ALA A 1 75 ? -5.915 -3.568 -9.922 1.00 93.81 75 ALA A C 1
ATOM 583 O O . ALA A 1 75 ? -6.562 -3.526 -8.879 1.00 93.81 75 ALA A O 1
ATOM 584 N N . ALA A 1 76 ? -4.978 -4.499 -10.138 1.00 93.88 76 ALA A N 1
ATOM 585 C CA . ALA A 1 76 ? -4.682 -5.563 -9.179 1.00 93.88 76 ALA A CA 1
ATOM 586 C C . ALA A 1 76 ? -4.107 -5.006 -7.867 1.00 93.88 76 ALA A C 1
ATOM 588 O O . ALA A 1 76 ? -4.506 -5.437 -6.789 1.00 93.88 76 ALA A O 1
ATOM 589 N N . TYR A 1 77 ? -3.212 -4.016 -7.957 1.00 95.38 77 TYR A N 1
ATOM 590 C CA . TYR A 1 77 ? -2.712 -3.299 -6.783 1.00 95.38 77 TYR A CA 1
ATOM 591 C C . TYR A 1 77 ? -3.832 -2.547 -6.069 1.00 95.38 77 TYR A C 1
ATOM 593 O O . TYR A 1 77 ? -3.943 -2.650 -4.856 1.00 95.38 77 TYR A O 1
ATOM 601 N N . GLY A 1 78 ? -4.678 -1.827 -6.805 1.00 95.75 78 GLY A N 1
ATOM 602 C CA . GLY A 1 78 ? -5.794 -1.080 -6.232 1.00 95.75 78 GLY A CA 1
ATOM 603 C C . GLY A 1 78 ? -6.756 -1.962 -5.435 1.00 95.75 78 GLY A C 1
ATOM 604 O O . GLY A 1 78 ? -7.075 -1.641 -4.293 1.00 95.75 78 GLY A O 1
ATOM 605 N N . ALA A 1 79 ? -7.158 -3.104 -5.998 1.00 95.19 79 ALA A N 1
ATOM 606 C CA . ALA A 1 79 ? -8.029 -4.061 -5.318 1.00 95.19 79 ALA A CA 1
ATOM 607 C C . ALA A 1 79 ? -7.382 -4.637 -4.046 1.00 95.19 79 ALA A C 1
ATOM 609 O O . ALA A 1 79 ? -8.021 -4.685 -2.995 1.00 95.19 79 ALA A O 1
ATOM 610 N N . ALA A 1 80 ? -6.104 -5.021 -4.122 1.00 95.44 80 ALA A N 1
ATOM 611 C CA . ALA A 1 80 ? -5.368 -5.531 -2.969 1.00 95.44 80 ALA A CA 1
ATOM 612 C C . ALA A 1 80 ? -5.211 -4.469 -1.868 1.00 95.44 80 ALA A C 1
ATOM 614 O O . ALA A 1 80 ? -5.439 -4.754 -0.698 1.00 95.44 80 ALA A O 1
ATOM 615 N N . LEU A 1 81 ? -4.884 -3.228 -2.236 1.00 96.50 81 LEU A N 1
ATOM 616 C CA . LEU A 1 81 ? -4.733 -2.121 -1.290 1.00 96.50 81 LEU A CA 1
ATOM 617 C C . LEU A 1 81 ? -6.042 -1.799 -0.566 1.00 96.50 81 LEU A C 1
ATOM 619 O O . LEU A 1 81 ? -6.014 -1.579 0.640 1.00 96.50 81 LEU A O 1
ATOM 623 N N . LEU A 1 82 ? -7.177 -1.806 -1.271 1.00 96.50 82 LEU A N 1
ATOM 624 C CA . LEU A 1 82 ? -8.491 -1.617 -0.648 1.00 96.50 82 LEU A CA 1
ATOM 625 C C . LEU A 1 82 ? -8.806 -2.732 0.353 1.00 96.50 82 LEU A C 1
ATOM 627 O O . LEU A 1 82 ? -9.245 -2.451 1.467 1.00 96.50 82 LEU A O 1
ATOM 631 N N . HIS A 1 83 ? -8.550 -3.987 -0.026 1.00 95.00 83 HIS A N 1
ATOM 632 C CA . HIS A 1 83 ? -8.763 -5.134 0.853 1.00 95.00 83 HIS A CA 1
ATOM 633 C C . HIS A 1 83 ? -7.924 -5.029 2.134 1.00 95.00 83 HIS A C 1
ATOM 635 O O . HIS A 1 83 ? -8.450 -5.148 3.242 1.00 95.00 83 HIS A O 1
ATOM 641 N N . GLU A 1 84 ? -6.630 -4.743 1.987 1.00 95.25 84 GLU A N 1
ATOM 642 C CA . GLU A 1 84 ? -5.713 -4.581 3.114 1.00 95.25 84 GLU A CA 1
ATOM 643 C C . GLU A 1 84 ? -6.076 -3.368 3.975 1.00 95.25 84 GLU A C 1
ATOM 645 O O . GLU A 1 84 ? -6.002 -3.449 5.201 1.00 95.25 84 GLU A O 1
ATOM 650 N N . TYR A 1 85 ? -6.528 -2.263 3.372 1.00 96.19 85 TYR A N 1
ATOM 651 C CA . TYR A 1 85 ? -6.940 -1.083 4.128 1.00 96.19 85 TYR A CA 1
ATOM 652 C C . TYR A 1 85 ? -8.204 -1.340 4.951 1.00 96.19 85 TYR A C 1
ATOM 654 O O . TYR A 1 85 ? -8.255 -0.987 6.128 1.00 96.19 85 TYR A O 1
ATOM 662 N N . ALA A 1 86 ? -9.197 -2.022 4.375 1.00 95.75 86 ALA A N 1
ATOM 663 C CA . ALA A 1 86 ? -10.395 -2.431 5.099 1.00 95.75 86 ALA A CA 1
ATOM 664 C C . ALA A 1 86 ? -10.059 -3.367 6.271 1.00 95.75 86 ALA A C 1
ATOM 666 O O . ALA A 1 86 ? -10.546 -3.173 7.388 1.00 95.75 86 ALA A O 1
ATOM 667 N N . ALA A 1 87 ? -9.172 -4.343 6.049 1.00 94.19 87 ALA A N 1
ATOM 668 C CA . ALA A 1 87 ? -8.701 -5.242 7.098 1.00 94.19 87 ALA A CA 1
ATOM 669 C C . ALA A 1 87 ? -7.931 -4.492 8.198 1.00 94.19 87 ALA A C 1
ATOM 671 O O . ALA A 1 87 ? -8.145 -4.742 9.386 1.00 94.19 87 ALA A O 1
ATOM 672 N N . TYR A 1 88 ? -7.060 -3.556 7.818 1.00 94.00 88 TYR A N 1
ATOM 673 C CA . TYR A 1 88 ? -6.324 -2.698 8.744 1.00 94.00 88 TYR A CA 1
ATOM 674 C C . TYR A 1 88 ? -7.276 -1.839 9.586 1.00 94.00 88 TYR A C 1
ATOM 676 O O . TYR A 1 88 ? -7.143 -1.789 10.811 1.00 94.00 88 TYR A O 1
ATOM 684 N N . TRP A 1 89 ? -8.277 -1.226 8.947 1.00 93.06 89 TRP A N 1
ATOM 685 C CA . TRP A 1 89 ? -9.284 -0.416 9.622 1.00 93.06 89 TRP A CA 1
ATOM 686 C C . TRP A 1 89 ? -10.060 -1.219 10.659 1.00 93.06 89 TRP A C 1
ATOM 688 O O . TRP A 1 89 ? -10.095 -0.834 11.825 1.00 93.06 89 TRP A O 1
ATOM 698 N N . ALA A 1 90 ? -10.599 -2.373 10.262 1.00 92.88 90 ALA A N 1
ATOM 699 C CA . ALA A 1 90 ? -11.377 -3.242 11.140 1.00 92.88 90 ALA A CA 1
ATOM 700 C C . ALA A 1 90 ? -10.579 -3.733 12.361 1.00 92.88 90 ALA A C 1
ATOM 702 O O . ALA A 1 90 ? -11.121 -3.815 13.467 1.00 92.88 90 ALA A O 1
ATOM 703 N N . ARG A 1 91 ? -9.288 -4.049 12.178 1.00 91.31 91 ARG A N 1
ATOM 704 C CA . ARG A 1 91 ? -8.396 -4.473 13.271 1.00 91.31 91 ARG A CA 1
ATOM 705 C C . ARG A 1 91 ? -8.193 -3.367 14.299 1.00 91.31 91 ARG A C 1
ATOM 707 O O . ARG A 1 91 ? -8.199 -3.657 15.487 1.00 91.31 91 ARG A O 1
ATOM 714 N N . ARG A 1 92 ? -8.035 -2.118 13.854 1.00 86.06 92 ARG A N 1
ATOM 715 C CA . ARG A 1 92 ? -7.741 -0.983 14.741 1.00 86.06 92 ARG A CA 1
ATOM 716 C C . ARG A 1 92 ? -8.984 -0.311 15.322 1.00 86.06 92 ARG A C 1
ATOM 718 O O . ARG A 1 92 ? -8.903 0.295 16.382 1.00 86.06 92 ARG A O 1
ATOM 725 N N . SER A 1 93 ? -10.129 -0.415 14.646 1.00 77.50 93 SER A N 1
ATOM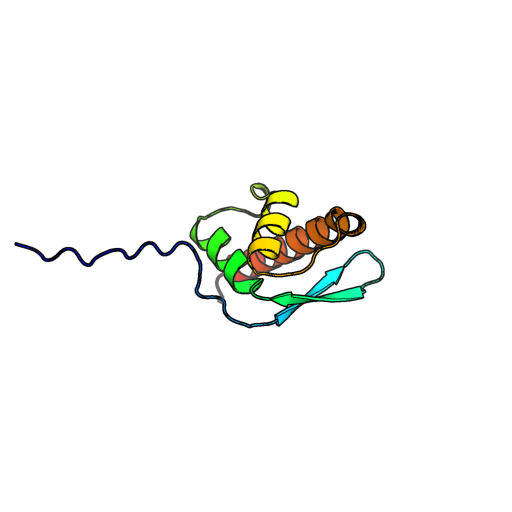 726 C CA . SER A 1 93 ? -11.416 0.085 15.146 1.00 77.50 93 SER A CA 1
ATOM 727 C C . SER A 1 93 ? -12.028 -0.816 16.215 1.00 77.50 93 SER A C 1
ATOM 729 O O . SER A 1 93 ? -12.967 -0.415 16.899 1.00 77.50 93 SER A O 1
ATOM 731 N N . ARG A 1 94 ? -11.543 -2.055 16.341 1.00 66.31 94 ARG A N 1
ATOM 732 C CA . ARG A 1 94 ? -11.943 -2.956 17.411 1.00 66.31 94 ARG A CA 1
ATOM 733 C C . ARG A 1 94 ? -11.085 -2.629 18.638 1.00 66.31 94 ARG A C 1
ATOM 735 O O . ARG A 1 94 ? -9.885 -2.877 18.582 1.00 66.31 94 ARG A O 1
ATOM 742 N N . PRO A 1 95 ? -11.658 -2.082 19.726 1.00 52.22 95 PRO A N 1
ATOM 743 C CA . PRO A 1 95 ? -10.898 -1.901 20.951 1.00 52.22 95 PRO A CA 1
ATOM 744 C C . PRO A 1 95 ? -10.424 -3.283 21.403 1.00 52.22 95 PRO A C 1
ATOM 746 O O . PRO A 1 95 ? -11.226 -4.220 21.507 1.00 52.22 95 PRO A O 1
ATOM 749 N N . GLU A 1 96 ? -9.116 -3.430 21.592 1.00 52.00 96 GLU A N 1
ATOM 750 C CA . GLU A 1 96 ? -8.579 -4.558 22.344 1.00 52.00 96 GL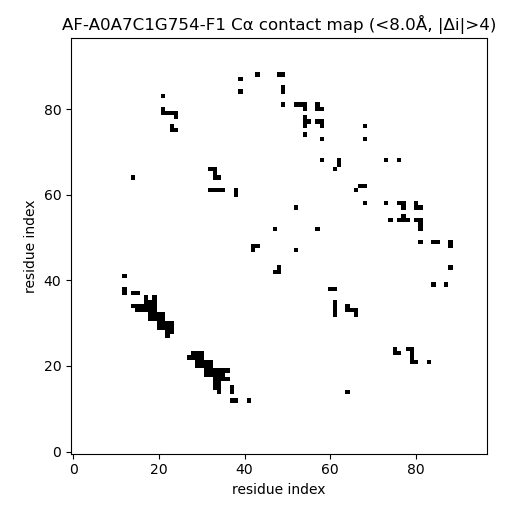U A CA 1
ATOM 751 C C . GLU A 1 96 ? -9.274 -4.529 23.715 1.00 52.00 96 GLU A C 1
ATOM 753 O O . GLU A 1 96 ? -9.309 -3.485 24.370 1.00 52.00 96 GLU A O 1
ATOM 758 N N . LYS A 1 97 ? -9.973 -5.620 24.051 1.00 43.12 97 LYS A N 1
ATOM 759 C CA . LYS A 1 97 ? -10.673 -5.765 25.333 1.00 43.12 97 LYS A CA 1
ATOM 760 C C . LYS A 1 97 ? -9.681 -5.892 26.474 1.00 43.12 97 LYS A C 1
ATOM 762 O O . LYS A 1 97 ? -8.664 -6.586 26.257 1.00 43.12 97 LYS A O 1
#

Mean predicted aligned error: 8.54 Å

Sequence (97 aa):
MSQRPGMDWSCCPQGDREVTQIALGENGRRVGLIGLRAVFDQLMLMGRRPEEVSAEELVAMMKAQKNYIPERAKAAYGAALLHEYAAYWARRSRPEK